Protein AF-A0ABD7U784-F1 (afdb_monomer_lite)

Structure (mmCIF, N/CA/C/O backbone):
data_AF-A0ABD7U784-F1
#
_entry.id   AF-A0ABD7U784-F1
#
loop_
_atom_site.group_PDB
_atom_site.id
_atom_site.type_symbol
_atom_site.label_atom_id
_atom_site.label_alt_id
_atom_site.label_comp_id
_atom_site.label_asym_id
_atom_site.label_entity_id
_atom_site.label_seq_id
_atom_site.pdbx_PDB_ins_code
_atom_site.Cartn_x
_atom_site.Cartn_y
_atom_site.Cartn_z
_atom_site.occupancy
_atom_site.B_iso_or_equiv
_atom_site.auth_seq_id
_atom_site.auth_comp_id
_atom_site.auth_asym_id
_atom_site.auth_atom_id
_atom_site.pdbx_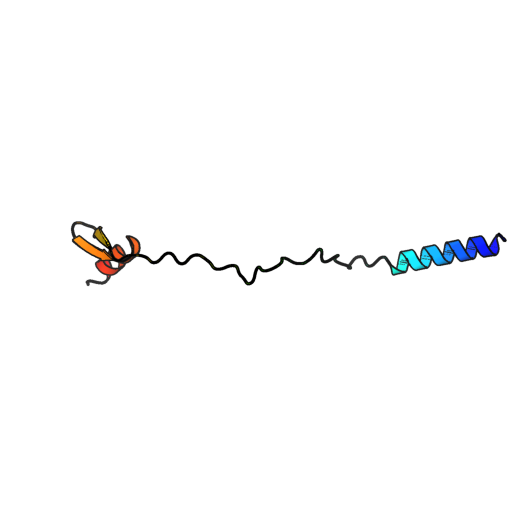PDB_model_num
ATOM 1 N N . MET A 1 1 ? 54.093 1.358 -49.904 1.00 64.69 1 MET A N 1
ATOM 2 C CA . MET A 1 1 ? 53.270 2.564 -49.630 1.00 64.69 1 MET A CA 1
ATOM 3 C C . MET A 1 1 ? 54.206 3.756 -49.488 1.00 64.69 1 MET A C 1
ATOM 5 O O . MET A 1 1 ? 55.185 3.632 -48.772 1.00 64.69 1 MET A O 1
ATOM 9 N N . SER A 1 2 ? 53.966 4.868 -50.192 1.00 83.62 2 SER A N 1
ATOM 10 C CA . SER A 1 2 ? 54.790 6.083 -50.032 1.00 83.62 2 SER A CA 1
ATOM 11 C C . SER A 1 2 ? 54.625 6.657 -48.618 1.00 83.62 2 SER A C 1
ATOM 13 O O . SER A 1 2 ? 53.520 6.597 -48.074 1.00 83.62 2 SER A O 1
ATOM 15 N N . LYS A 1 3 ? 55.689 7.236 -48.041 1.00 81.19 3 LYS A N 1
ATOM 16 C CA . LYS A 1 3 ? 55.675 7.847 -46.694 1.00 81.19 3 LYS A CA 1
ATOM 17 C C . LYS A 1 3 ? 54.545 8.869 -46.535 1.00 81.19 3 LYS A C 1
ATOM 19 O O . LYS A 1 3 ? 53.887 8.901 -45.504 1.00 81.19 3 LYS A O 1
ATOM 24 N N . MET A 1 4 ? 54.242 9.623 -47.594 1.00 86.50 4 MET A N 1
ATOM 25 C CA . MET A 1 4 ? 53.120 10.570 -47.607 1.00 86.50 4 MET A CA 1
ATOM 26 C C . MET A 1 4 ? 51.763 9.877 -47.448 1.00 86.50 4 MET A C 1
ATOM 28 O O . MET A 1 4 ? 50.906 10.364 -46.722 1.00 86.50 4 MET A O 1
ATOM 32 N N . LYS A 1 5 ? 51.571 8.709 -48.075 1.00 82.88 5 LYS A N 1
ATOM 33 C CA . LYS A 1 5 ? 50.324 7.938 -47.952 1.00 82.88 5 LYS A CA 1
ATOM 34 C C . LYS A 1 5 ? 50.165 7.354 -46.547 1.00 82.88 5 LYS A C 1
ATOM 36 O O . LYS A 1 5 ? 49.054 7.306 -46.039 1.00 82.88 5 LYS A O 1
ATOM 41 N N . GLN A 1 6 ? 51.267 6.936 -45.920 1.00 82.50 6 GLN A N 1
ATOM 42 C CA . GLN A 1 6 ? 51.263 6.463 -44.532 1.00 82.50 6 GLN A CA 1
ATOM 43 C C . GLN A 1 6 ? 50.941 7.595 -43.553 1.00 82.50 6 GLN A C 1
ATOM 45 O O . GLN A 1 6 ? 50.124 7.407 -42.659 1.00 82.50 6 GLN A O 1
ATOM 50 N N . MET A 1 7 ? 51.530 8.775 -43.762 1.00 86.75 7 MET A N 1
ATOM 51 C CA . MET A 1 7 ? 51.256 9.960 -42.952 1.00 86.75 7 MET A CA 1
ATOM 52 C C . MET A 1 7 ? 49.792 10.397 -43.081 1.00 86.75 7 MET A C 1
ATOM 54 O O . MET A 1 7 ? 49.124 10.585 -42.073 1.00 86.75 7 MET A O 1
ATOM 58 N N . LEU A 1 8 ? 49.265 10.461 -44.307 1.00 87.12 8 LEU A N 1
ATOM 59 C CA . LEU A 1 8 ? 47.874 10.839 -44.558 1.00 87.12 8 LEU A CA 1
ATOM 60 C C . LEU A 1 8 ? 46.879 9.839 -43.945 1.00 87.12 8 LEU A C 1
ATOM 62 O O . LEU A 1 8 ? 45.873 10.244 -43.369 1.00 87.12 8 LEU A O 1
ATOM 66 N N . LEU A 1 9 ? 47.185 8.539 -44.017 1.00 88.69 9 LEU A N 1
ATOM 67 C CA . LEU A 1 9 ? 46.381 7.491 -43.386 1.00 88.69 9 LEU A CA 1
ATOM 68 C C . LEU A 1 9 ? 46.398 7.603 -41.855 1.00 88.69 9 LEU A C 1
ATOM 70 O O . LEU A 1 9 ? 45.350 7.480 -41.224 1.00 88.69 9 LEU A O 1
ATOM 74 N N . ALA A 1 10 ? 47.566 7.872 -41.263 1.00 86.31 10 ALA A N 1
ATOM 75 C CA . ALA A 1 10 ? 47.693 8.080 -39.824 1.00 86.31 10 ALA A CA 1
ATOM 76 C C . ALA A 1 10 ? 46.889 9.305 -39.361 1.00 86.31 10 ALA A C 1
ATOM 78 O O . ALA A 1 10 ? 46.149 9.217 -38.383 1.00 86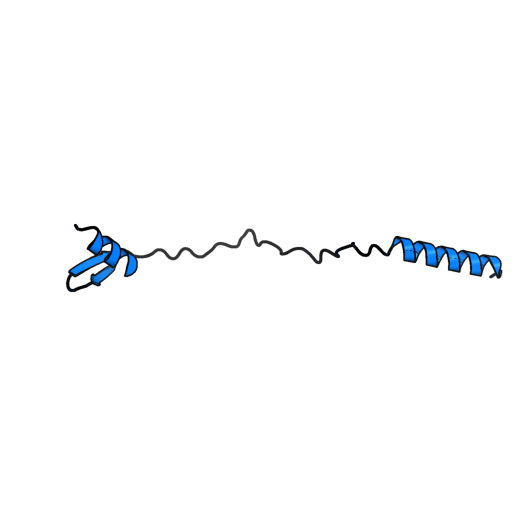.31 10 ALA A O 1
ATOM 79 N N . THR A 1 11 ? 46.957 10.419 -40.096 1.00 83.31 11 THR A N 1
ATOM 80 C CA . THR A 1 11 ? 46.173 11.628 -39.799 1.00 83.31 11 THR A CA 1
ATOM 81 C C . THR A 1 11 ? 44.669 11.377 -39.920 1.00 83.31 11 THR A C 1
ATOM 83 O O . THR A 1 11 ? 43.915 11.760 -39.028 1.00 83.31 11 THR A O 1
ATOM 86 N N . ALA A 1 12 ? 44.222 10.681 -40.968 1.00 83.88 12 ALA A N 1
ATOM 87 C CA . ALA A 1 12 ? 42.810 10.344 -41.144 1.00 83.88 12 ALA A CA 1
ATOM 88 C C . ALA A 1 12 ? 42.272 9.463 -39.999 1.00 83.88 12 ALA A C 1
ATOM 90 O O . ALA A 1 12 ? 41.180 9.717 -39.489 1.00 83.88 12 ALA A O 1
ATOM 91 N N . ALA A 1 13 ? 43.054 8.475 -39.548 1.00 82.12 13 ALA A N 1
ATOM 92 C CA . ALA A 1 13 ? 42.687 7.621 -38.417 1.00 82.12 13 ALA A CA 1
ATOM 93 C C . ALA A 1 13 ? 42.568 8.412 -37.100 1.00 82.12 13 ALA A C 1
ATOM 95 O O . ALA A 1 13 ? 41.628 8.196 -36.335 1.00 82.12 13 ALA A O 1
ATOM 96 N N . MET A 1 14 ? 43.474 9.367 -36.857 1.00 81.75 14 MET A N 1
ATOM 97 C CA . MET A 1 14 ? 43.421 10.247 -35.682 1.00 81.75 14 MET A CA 1
ATOM 98 C C . MET A 1 14 ? 42.179 11.151 -35.694 1.00 81.75 14 MET A C 1
ATOM 100 O O . MET A 1 14 ? 41.509 11.285 -34.671 1.00 81.75 14 MET A O 1
ATOM 104 N N . CYS A 1 15 ? 41.830 11.729 -36.848 1.00 79.94 15 CYS A N 1
ATOM 105 C CA . CYS A 1 15 ? 40.627 12.553 -36.991 1.00 79.94 15 CYS A CA 1
ATOM 106 C C . CYS A 1 15 ? 39.336 11.746 -36.778 1.00 79.94 15 CYS A C 1
ATOM 108 O O . CYS A 1 15 ? 38.427 12.225 -36.102 1.00 79.94 15 CYS A O 1
ATOM 110 N N . ALA A 1 16 ? 39.260 10.518 -37.299 1.00 76.62 16 ALA A N 1
ATOM 111 C CA . ALA A 1 16 ? 38.106 9.642 -37.095 1.00 76.62 16 ALA A CA 1
ATOM 112 C C . ALA A 1 16 ? 37.946 9.232 -35.619 1.00 76.62 16 ALA A C 1
ATOM 114 O O . ALA A 1 16 ? 36.839 9.265 -35.080 1.00 76.62 16 ALA A O 1
ATOM 115 N N . ALA A 1 17 ? 39.053 8.916 -34.936 1.00 73.88 17 ALA A N 1
ATOM 116 C CA . ALA A 1 17 ? 39.039 8.615 -33.506 1.00 73.88 17 ALA A CA 1
ATOM 117 C C . ALA A 1 17 ? 38.548 9.817 -32.677 1.00 73.88 17 ALA A C 1
ATOM 119 O O . ALA A 1 17 ? 37.701 9.647 -31.800 1.00 73.88 17 ALA A O 1
ATOM 120 N N . ALA A 1 18 ? 39.000 11.033 -33.004 1.00 72.94 18 ALA A N 1
ATOM 121 C CA . ALA A 1 18 ? 38.551 12.261 -32.345 1.00 72.94 18 ALA A CA 1
ATOM 122 C C . ALA A 1 18 ? 37.054 12.555 -32.565 1.00 72.94 18 ALA A C 1
ATOM 124 O O . ALA A 1 18 ? 36.385 13.012 -31.644 1.00 72.94 18 ALA A O 1
ATOM 125 N N . GLN A 1 19 ? 36.507 12.258 -33.749 1.00 68.25 19 GLN A N 1
ATOM 126 C CA . GLN A 1 19 ? 35.074 12.424 -34.037 1.00 68.25 19 GLN A CA 1
ATOM 127 C C . GLN A 1 19 ? 34.195 11.386 -33.327 1.00 68.25 19 GLN A C 1
ATOM 129 O O . GLN A 1 19 ? 33.055 11.680 -32.976 1.00 68.25 19 GLN A O 1
ATOM 134 N N . SER A 1 20 ? 34.721 10.181 -33.098 1.00 65.06 20 SER A N 1
ATOM 135 C CA . SER A 1 20 ? 34.011 9.116 -32.376 1.00 65.06 20 SER A CA 1
ATOM 136 C C . SER A 1 20 ? 33.971 9.323 -30.855 1.00 65.06 20 SER A C 1
ATOM 138 O O . SER A 1 20 ? 33.166 8.697 -30.166 1.00 65.06 20 SER A O 1
ATOM 140 N N . TYR A 1 21 ? 34.821 10.207 -30.322 1.00 68.38 21 TYR A N 1
ATOM 141 C CA . TYR A 1 21 ? 34.912 10.479 -28.894 1.00 68.38 21 TYR A CA 1
ATOM 142 C C . TYR A 1 21 ? 33.908 11.555 -28.479 1.00 68.38 21 TYR A C 1
ATOM 144 O O . TYR A 1 21 ? 34.217 12.742 -28.398 1.00 68.38 21 TYR A O 1
ATOM 152 N N . ASN A 1 22 ? 32.683 11.127 -28.194 1.00 69.31 22 ASN A N 1
ATOM 153 C CA . ASN A 1 22 ? 31.718 11.955 -27.490 1.00 69.31 22 ASN A CA 1
ATOM 154 C C . ASN A 1 22 ? 31.782 11.612 -25.987 1.00 69.31 22 ASN A C 1
ATOM 156 O O . ASN A 1 22 ? 31.232 10.591 -25.579 1.00 69.31 22 ASN A O 1
ATOM 160 N N . PRO A 1 23 ? 32.411 12.437 -25.128 1.00 65.69 23 PRO A N 1
ATOM 161 C CA . PRO A 1 23 ? 32.486 12.164 -23.688 1.00 65.69 23 PRO A CA 1
ATOM 162 C C . PRO A 1 23 ? 31.107 12.175 -23.003 1.00 65.69 23 PRO A C 1
ATOM 164 O O . PRO A 1 23 ? 30.979 11.724 -21.868 1.00 65.69 23 PRO A O 1
ATOM 167 N N . TYR A 1 24 ? 30.076 12.660 -23.702 1.00 68.81 24 TYR A N 1
ATOM 168 C CA . TYR A 1 24 ? 28.684 12.688 -23.267 1.00 68.81 24 TYR A CA 1
ATOM 169 C C . TYR A 1 24 ? 27.798 11.684 -24.013 1.00 68.81 24 TYR A C 1
ATOM 171 O O . TYR A 1 24 ? 26.583 11.694 -23.805 1.00 68.81 24 TYR A O 1
ATOM 179 N N . SER A 1 25 ? 28.345 10.808 -24.872 1.00 65.38 25 SER A N 1
ATOM 180 C CA . SER A 1 25 ? 27.554 9.704 -25.422 1.00 65.38 25 SER A CA 1
ATOM 181 C C . SER A 1 25 ? 27.320 8.692 -24.313 1.00 65.38 25 SER A C 1
ATOM 183 O O . SER A 1 25 ? 28.090 7.753 -24.101 1.00 65.38 25 SER A O 1
ATOM 185 N N . ILE A 1 26 ? 26.245 8.911 -23.567 1.00 64.25 26 ILE A N 1
ATOM 186 C CA . ILE A 1 26 ? 25.705 7.922 -22.657 1.00 64.25 26 ILE A CA 1
ATOM 187 C C . ILE A 1 26 ? 25.232 6.793 -23.563 1.00 64.25 26 ILE A C 1
ATOM 189 O O . ILE A 1 26 ? 24.200 6.908 -24.218 1.00 64.25 26 ILE A O 1
ATOM 193 N N . ASN A 1 27 ? 26.009 5.713 -23.631 1.00 63.09 27 ASN A N 1
ATOM 194 C CA . ASN A 1 27 ? 25.539 4.452 -24.178 1.00 63.09 27 ASN A CA 1
ATOM 195 C C . ASN A 1 27 ? 24.311 4.069 -23.350 1.00 63.09 27 ASN A C 1
ATOM 197 O O . ASN A 1 27 ? 24.451 3.535 -22.248 1.00 63.09 27 ASN A O 1
ATOM 201 N N . HIS A 1 28 ? 23.112 4.416 -23.819 1.00 57.94 28 HIS A N 1
ATOM 202 C CA . HIS A 1 28 ? 21.868 3.916 -23.262 1.00 57.94 28 HIS A CA 1
ATOM 203 C C . HIS A 1 28 ? 21.851 2.424 -23.574 1.00 57.94 28 HIS A C 1
AT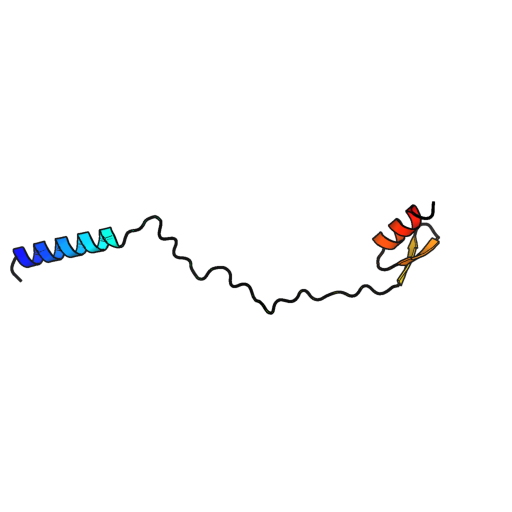OM 205 O O . HIS A 1 28 ? 21.295 1.989 -24.577 1.00 57.94 28 HIS A O 1
ATOM 211 N N . LYS A 1 29 ? 22.540 1.638 -22.738 1.00 63.84 29 LYS A N 1
ATOM 212 C CA . LYS A 1 29 ? 22.253 0.217 -22.607 1.00 63.84 29 LYS A CA 1
ATOM 213 C C . LYS A 1 29 ? 20.770 0.174 -22.302 1.00 63.84 29 LYS A C 1
ATOM 215 O O . LYS A 1 29 ? 20.381 0.737 -21.283 1.00 63.84 29 LYS A O 1
ATOM 220 N N . GLU A 1 30 ? 20.013 -0.315 -23.280 1.00 66.62 30 GLU A N 1
ATOM 221 C CA . GLU A 1 30 ? 18.579 -0.594 -23.269 1.00 66.62 30 GLU A CA 1
ATOM 222 C C . GLU A 1 30 ? 17.927 -0.144 -21.959 1.00 66.62 30 GLU A C 1
ATOM 224 O O . GLU A 1 30 ? 18.068 -0.799 -20.925 1.00 66.62 30 GLU A O 1
ATOM 229 N N . GLY A 1 31 ? 17.321 1.051 -21.980 1.00 64.88 31 GLY A N 1
ATOM 230 C CA . GLY A 1 31 ? 16.698 1.634 -20.794 1.00 64.88 31 GLY A CA 1
ATOM 231 C C . GLY A 1 31 ? 15.762 0.632 -20.120 1.00 64.88 31 GLY A C 1
ATOM 232 O O . GLY A 1 31 ? 15.243 -0.262 -20.782 1.00 64.88 31 GLY A O 1
ATOM 233 N N . MET A 1 32 ? 15.564 0.774 -18.804 1.00 70.44 32 MET A N 1
ATOM 234 C CA . MET A 1 32 ? 14.710 -0.115 -18.007 1.00 70.44 32 MET A CA 1
ATOM 235 C C . MET A 1 32 ? 13.430 -0.471 -18.777 1.00 70.44 32 MET A C 1
ATOM 237 O O . MET A 1 32 ? 12.565 0.383 -18.976 1.00 70.44 32 MET A O 1
ATOM 241 N N . SER A 1 33 ? 13.326 -1.720 -19.239 1.00 73.81 33 SER A N 1
ATOM 242 C CA . SER A 1 33 ? 12.162 -2.173 -19.994 1.00 73.81 33 SER A CA 1
ATOM 243 C C . SER A 1 33 ? 10.995 -2.305 -19.027 1.00 73.81 33 SER A C 1
ATOM 245 O O . SER A 1 33 ? 10.933 -3.238 -18.225 1.00 73.81 33 SER A O 1
ATOM 247 N N . PHE A 1 34 ? 10.066 -1.352 -19.081 1.00 80.38 34 PHE A N 1
ATOM 248 C CA . PHE A 1 34 ? 8.795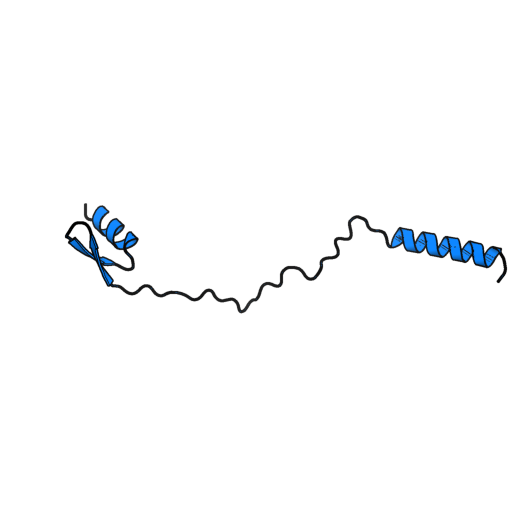 -1.475 -18.385 1.00 80.38 34 PHE A CA 1
ATOM 249 C C . PHE A 1 34 ? 8.037 -2.669 -18.969 1.00 80.38 34 PHE A C 1
ATOM 251 O O . PHE A 1 34 ? 7.790 -2.709 -20.170 1.00 80.38 34 PHE A O 1
ATOM 258 N N . ASN A 1 35 ? 7.686 -3.647 -18.134 1.00 87.06 35 ASN A N 1
ATOM 259 C CA . ASN A 1 35 ? 6.836 -4.753 -18.556 1.00 87.06 35 ASN A CA 1
ATOM 260 C C . ASN A 1 35 ? 5.370 -4.2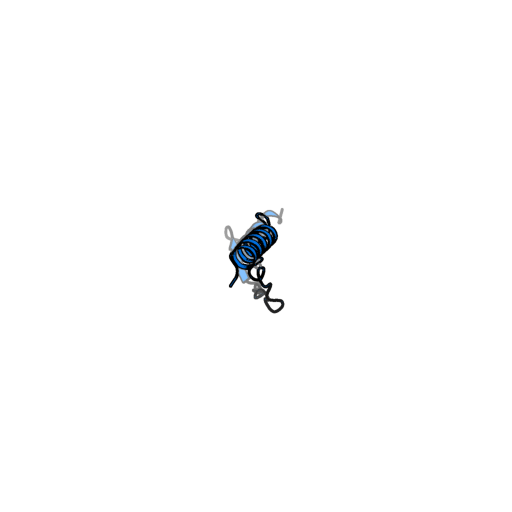72 -18.566 1.00 87.06 35 ASN A C 1
ATOM 262 O O . ASN A 1 35 ? 4.802 -4.119 -17.478 1.00 87.06 35 ASN A O 1
ATOM 266 N N . PRO A 1 36 ? 4.742 -4.049 -19.740 1.00 84.44 36 PRO A N 1
ATOM 267 C CA . PRO A 1 36 ? 3.356 -3.585 -19.812 1.00 84.44 36 PRO A CA 1
ATOM 268 C C . PRO A 1 36 ? 2.363 -4.608 -19.245 1.00 84.44 36 PRO A C 1
ATOM 270 O O . PRO A 1 36 ? 1.268 -4.236 -18.822 1.00 84.44 36 PRO A O 1
ATOM 273 N N . ASP A 1 37 ? 2.760 -5.879 -19.171 1.00 89.06 37 ASP A N 1
ATOM 274 C CA . ASP A 1 37 ? 1.940 -6.962 -18.635 1.00 89.06 37 ASP A CA 1
ATOM 275 C C . ASP A 1 37 ? 2.062 -7.105 -17.112 1.00 89.06 37 ASP A C 1
ATOM 277 O O . ASP A 1 37 ? 1.355 -7.915 -16.502 1.00 89.06 37 ASP A O 1
ATOM 281 N N . TYR A 1 38 ? 2.933 -6.324 -16.460 1.00 88.62 38 TYR A N 1
ATOM 282 C CA . TYR A 1 38 ? 3.051 -6.359 -15.009 1.00 88.62 38 TYR A CA 1
ATOM 283 C C . TYR A 1 38 ? 1.772 -5.830 -14.350 1.00 88.62 38 TYR A C 1
ATOM 285 O O . TYR A 1 38 ? 1.486 -4.632 -14.334 1.00 88.62 38 TYR A O 1
ATOM 293 N N . LYS A 1 39 ? 1.013 -6.743 -13.740 1.00 87.19 39 LYS A N 1
ATOM 294 C CA . LYS A 1 39 ? -0.156 -6.427 -12.916 1.00 87.19 39 LYS A CA 1
ATOM 295 C C . LYS A 1 39 ? 0.124 -6.821 -11.473 1.00 87.19 39 LYS A C 1
ATOM 297 O O . LYS A 1 39 ? 0.375 -7.989 -11.172 1.00 87.19 39 LYS A O 1
ATOM 302 N N . VAL A 1 40 ? 0.051 -5.851 -10.561 1.00 87.94 40 VAL A N 1
ATOM 303 C CA . VAL A 1 40 ? 0.100 -6.123 -9.119 1.00 87.94 40 VAL A CA 1
ATOM 304 C C . VAL A 1 40 ? -1.096 -7.002 -8.763 1.00 87.94 40 VAL A C 1
ATOM 306 O O . VAL A 1 40 ? -2.239 -6.644 -9.048 1.00 87.94 40 VAL A O 1
ATOM 309 N N . LYS A 1 41 ? -0.845 -8.155 -8.134 1.00 87.12 41 LYS A N 1
ATOM 310 C CA . LYS A 1 41 ? -1.916 -9.042 -7.667 1.00 87.12 41 LYS A CA 1
ATOM 311 C C . LYS A 1 41 ? -2.773 -8.289 -6.648 1.00 87.12 41 LYS A C 1
ATOM 313 O O . LYS A 1 41 ? -2.290 -7.931 -5.572 1.00 87.12 41 LYS A O 1
ATOM 318 N N . SER A 1 42 ? -4.038 -8.047 -6.979 1.00 81.31 42 SER A N 1
ATOM 319 C CA . SER A 1 42 ? -4.989 -7.475 -6.034 1.00 81.31 42 SER A CA 1
ATOM 320 C C . SER A 1 42 ? -5.288 -8.511 -4.953 1.00 81.31 42 SER A C 1
ATOM 322 O O . SER A 1 42 ? -5.824 -9.584 -5.212 1.00 81.31 42 SER A O 1
ATOM 324 N N . THR A 1 43 ? -4.921 -8.202 -3.712 1.00 84.44 43 THR A N 1
ATOM 325 C CA . THR A 1 43 ? -5.395 -8.971 -2.560 1.00 84.44 43 THR A CA 1
ATOM 326 C C . THR A 1 43 ? -6.749 -8.405 -2.154 1.00 84.44 43 THR A C 1
ATOM 328 O O . THR A 1 43 ? -6.844 -7.343 -1.533 1.00 84.44 43 THR A O 1
ATOM 331 N N . THR A 1 44 ? -7.828 -9.080 -2.548 1.00 84.06 44 THR A N 1
ATOM 332 C CA . THR A 1 44 ? -9.166 -8.762 -2.045 1.00 84.06 44 THR A CA 1
ATOM 333 C C . THR A 1 44 ? -9.205 -9.072 -0.558 1.00 84.06 44 THR A C 1
ATOM 335 O O . THR A 1 44 ? -9.017 -10.214 -0.140 1.00 84.06 44 THR A O 1
ATOM 338 N N . LYS A 1 45 ? -9.409 -8.041 0.262 1.00 88.25 45 LYS A N 1
ATOM 339 C CA . LYS A 1 45 ? -9.575 -8.221 1.702 1.00 88.25 45 LYS A CA 1
ATOM 340 C C . LYS A 1 45 ? -11.001 -8.670 1.965 1.00 88.25 45 LYS A C 1
ATOM 342 O O . LYS A 1 45 ? -11.943 -7.960 1.633 1.00 88.25 45 LYS A O 1
ATOM 347 N N . GLU A 1 46 ? -11.145 -9.837 2.568 1.00 91.19 46 GLU A N 1
ATOM 348 C CA . GLU A 1 46 ? -12.439 -10.350 3.003 1.00 91.19 46 GLU A CA 1
ATOM 349 C C . GLU A 1 46 ? -12.918 -9.613 4.255 1.00 91.19 46 GLU A C 1
ATOM 351 O O . GLU A 1 46 ? -12.117 -9.176 5.090 1.00 91.19 46 GLU A O 1
ATOM 356 N N . LEU A 1 47 ? -14.237 -9.491 4.395 1.00 95.12 47 LEU A N 1
ATOM 357 C CA . LEU A 1 47 ? -14.846 -8.978 5.612 1.00 95.12 47 LEU A CA 1
ATOM 358 C C . LEU A 1 47 ? -14.740 -10.053 6.699 1.00 95.12 47 LEU A C 1
ATOM 360 O O . LEU A 1 47 ? -15.313 -11.132 6.571 1.00 95.12 47 LEU A O 1
ATOM 364 N N . ARG A 1 48 ? -13.999 -9.761 7.765 1.00 95.00 48 ARG A N 1
ATOM 365 C CA . ARG A 1 48 ? -13.763 -10.688 8.876 1.00 95.00 48 ARG A CA 1
ATOM 366 C C . ARG A 1 48 ? -14.111 -10.031 10.193 1.00 95.00 48 ARG A C 1
ATOM 368 O O . ARG A 1 48 ? -14.136 -8.804 10.314 1.00 95.00 48 ARG A O 1
ATOM 375 N N . GLU A 1 49 ? -14.363 -10.865 11.185 1.00 96.56 49 GLU A N 1
ATOM 376 C CA . GLU A 1 49 ? -14.620 -10.394 12.528 1.00 96.56 49 GLU A CA 1
ATOM 377 C C . GLU A 1 49 ? -13.313 -10.138 13.281 1.00 96.56 49 GLU A C 1
ATOM 379 O O . GLU A 1 49 ? -12.395 -10.961 13.273 1.00 96.56 49 GLU A O 1
ATOM 384 N N . PHE A 1 50 ? -13.231 -8.986 13.939 1.00 95.62 50 PHE A N 1
ATOM 385 C CA . PHE A 1 50 ? -12.107 -8.602 14.778 1.00 95.62 50 PHE A CA 1
ATOM 386 C C . PHE A 1 50 ? -12.594 -8.214 16.169 1.00 95.62 50 PHE A C 1
ATOM 388 O O . PHE A 1 50 ? -13.471 -7.364 16.314 1.00 95.62 50 PHE A O 1
ATOM 395 N N . THR A 1 51 ? -11.954 -8.767 17.195 1.00 96.69 51 THR A N 1
ATOM 396 C CA . THR A 1 51 ? -12.172 -8.359 18.586 1.00 96.69 51 THR A CA 1
ATOM 397 C C . THR A 1 51 ? -11.176 -7.263 18.954 1.00 96.69 51 THR A C 1
ATOM 399 O O . THR A 1 51 ? -9.976 -7.517 19.074 1.00 96.69 51 THR A O 1
ATOM 402 N N . ILE A 1 52 ? -11.657 -6.030 19.128 1.00 94.75 52 ILE A N 1
ATOM 403 C CA . ILE A 1 52 ? -10.850 -4.867 19.527 1.00 94.75 52 ILE A CA 1
ATOM 404 C C . ILE A 1 52 ? -11.416 -4.315 20.835 1.00 94.75 52 ILE A C 1
ATOM 406 O O . ILE A 1 52 ? -12.581 -3.931 20.886 1.00 94.75 52 ILE A O 1
ATOM 410 N N . LYS A 1 53 ? -10.597 -4.271 21.898 1.00 91.88 53 LYS A N 1
ATOM 411 C CA . LYS A 1 53 ? -11.000 -3.786 23.237 1.00 91.88 53 LYS A CA 1
ATOM 412 C C . LYS A 1 53 ? -12.301 -4.438 23.751 1.00 91.88 53 LYS A C 1
ATOM 414 O O . LYS A 1 53 ? -13.189 -3.757 24.246 1.00 91.88 53 LYS A O 1
ATOM 419 N N . GLY A 1 54 ? -12.445 -5.751 23.556 1.00 93.69 54 GLY A N 1
ATOM 420 C CA . GLY A 1 54 ? -13.639 -6.506 23.962 1.00 93.69 54 GLY A CA 1
ATOM 421 C C . GLY A 1 54 ? -14.866 -6.340 23.055 1.00 93.69 54 GLY A C 1
ATOM 422 O O . GLY A 1 54 ? -15.864 -7.016 23.268 1.00 93.69 54 GLY A O 1
ATOM 423 N N . THR A 1 55 ? -14.802 -5.503 22.014 1.00 94.19 55 THR A N 1
ATOM 424 C CA . THR A 1 55 ? -15.900 -5.316 21.051 1.00 94.19 55 THR A CA 1
ATOM 425 C C . THR A 1 55 ? -15.625 -6.084 19.759 1.00 94.19 55 THR A C 1
ATOM 427 O O . THR A 1 55 ? -14.545 -5.952 19.178 1.00 94.19 55 THR A O 1
ATOM 430 N N . ARG A 1 56 ? -16.608 -6.859 19.284 1.00 95.88 56 ARG A N 1
ATOM 431 C CA . ARG A 1 56 ? -16.564 -7.567 17.991 1.00 95.88 56 ARG A CA 1
ATOM 432 C C . ARG A 1 56 ? -16.967 -6.612 16.864 1.00 95.88 56 ARG A C 1
ATOM 434 O O . ARG A 1 56 ? -18.025 -5.987 16.923 1.00 95.88 56 ARG A O 1
ATOM 441 N N . ILE A 1 57 ? -16.111 -6.462 15.853 1.00 95.50 57 ILE A N 1
ATOM 442 C CA . ILE A 1 57 ? -16.302 -5.539 14.725 1.00 95.50 57 ILE A CA 1
ATOM 443 C C . ILE A 1 57 ? -15.982 -6.259 13.418 1.00 95.50 57 ILE A C 1
ATOM 445 O O . ILE A 1 57 ? -14.877 -6.766 13.239 1.00 95.50 57 ILE A O 1
ATOM 449 N N . MET A 1 58 ? -16.922 -6.227 12.474 1.00 96.12 58 MET A N 1
ATOM 450 C CA . MET A 1 58 ? -16.686 -6.672 11.100 1.00 96.12 58 MET A CA 1
ATOM 451 C C . MET A 1 58 ? -15.883 -5.614 10.337 1.00 96.12 58 MET A C 1
ATOM 453 O O . MET A 1 58 ? -16.318 -4.462 10.219 1.00 96.12 58 MET A O 1
ATOM 457 N N . ALA A 1 59 ? -14.709 -5.986 9.831 1.00 96.12 59 ALA A N 1
ATOM 458 C CA . ALA A 1 59 ? -13.810 -5.088 9.110 1.00 96.12 59 ALA A CA 1
ATOM 459 C C . ALA A 1 59 ? -12.949 -5.841 8.086 1.00 96.12 59 ALA A C 1
ATOM 461 O O . ALA A 1 59 ? -12.891 -7.067 8.082 1.00 96.12 59 ALA A O 1
ATOM 462 N N . TYR A 1 60 ? -12.250 -5.103 7.225 1.00 95.56 60 TYR A N 1
ATOM 463 C CA . TYR A 1 60 ? -11.330 -5.692 6.239 1.00 95.56 60 TYR A CA 1
ATOM 464 C C . TYR A 1 60 ? -9.906 -5.883 6.777 1.00 95.56 60 TYR A C 1
ATOM 466 O O . TYR A 1 60 ? -9.048 -6.491 6.140 1.00 95.56 60 TYR A O 1
ATOM 474 N N . SER A 1 61 ? -9.600 -5.284 7.928 1.00 94.50 61 SER A N 1
ATOM 475 C CA . SER A 1 61 ? -8.304 -5.399 8.596 1.00 94.50 61 SER A CA 1
ATOM 476 C C . SER A 1 61 ? -8.402 -4.931 10.043 1.00 94.50 61 SER A C 1
ATOM 478 O O . SER A 1 61 ? -9.303 -4.172 10.401 1.00 94.50 61 SER A O 1
ATOM 480 N N . LYS A 1 62 ? -7.400 -5.275 10.856 1.00 93.94 62 LYS A N 1
ATOM 481 C CA . LYS A 1 62 ? -7.278 -4.782 12.236 1.00 93.94 62 LYS A CA 1
ATOM 482 C C . LYS A 1 62 ? -7.238 -3.246 12.316 1.00 93.94 62 LYS A C 1
ATOM 484 O O . LYS A 1 62 ? -7.864 -2.662 13.194 1.00 93.94 62 LYS A O 1
ATOM 489 N N . LYS A 1 63 ? -6.547 -2.585 11.374 1.00 95.38 63 LYS A N 1
ATOM 490 C CA . LYS A 1 63 ? -6.483 -1.112 11.284 1.00 95.38 63 LYS A CA 1
ATOM 491 C C . LYS A 1 63 ? -7.865 -0.508 11.026 1.00 95.38 63 LYS A C 1
ATOM 493 O O . LYS A 1 63 ? -8.237 0.464 11.675 1.00 95.38 63 LYS A O 1
ATOM 498 N N . ASP A 1 64 ? -8.611 -1.096 10.092 1.00 95.25 64 ASP A N 1
ATOM 499 C CA . ASP A 1 64 ? -9.984 -0.687 9.777 1.00 95.25 64 ASP A CA 1
ATOM 500 C C . ASP A 1 64 ? -10.909 -0.888 10.990 1.00 95.25 64 ASP A C 1
ATOM 502 O O . ASP A 1 64 ? -11.623 0.036 11.369 1.00 95.25 64 ASP A O 1
ATOM 506 N N . ALA A 1 65 ? -10.809 -2.024 11.689 1.00 95.69 65 ALA A N 1
ATOM 507 C CA . ALA A 1 65 ? -11.576 -2.278 12.912 1.00 95.69 65 ALA A CA 1
ATOM 508 C C . ALA A 1 65 ? -11.330 -1.213 13.999 1.00 95.69 65 ALA A C 1
ATOM 510 O O . ALA A 1 65 ? -12.281 -0.696 14.583 1.00 95.69 65 ALA A O 1
ATOM 511 N N . ILE A 1 66 ? -10.068 -0.827 14.232 1.00 95.50 66 ILE A N 1
ATOM 512 C CA . ILE A 1 66 ? -9.711 0.237 15.189 1.00 95.50 66 ILE A CA 1
ATOM 513 C C . ILE A 1 66 ? -10.285 1.589 14.747 1.00 95.50 66 ILE A C 1
ATOM 515 O O . ILE A 1 66 ? -10.841 2.320 15.564 1.00 95.50 66 ILE A O 1
ATOM 519 N N . LYS A 1 67 ? -10.179 1.920 13.454 1.00 95.88 67 LYS A N 1
ATOM 520 C CA . LYS A 1 67 ? -10.722 3.168 12.904 1.00 95.88 67 LYS A CA 1
ATOM 521 C C . LYS A 1 67 ? -12.240 3.243 13.098 1.00 95.88 67 LYS A C 1
ATOM 523 O O . LYS A 1 67 ? -12.731 4.247 13.604 1.00 95.88 67 LYS A O 1
ATOM 528 N N . ARG A 1 68 ? -12.968 2.170 12.768 1.00 94.50 68 ARG A N 1
ATOM 529 C CA . ARG A 1 68 ? -14.423 2.064 12.983 1.00 94.50 68 ARG A CA 1
ATOM 530 C C . ARG A 1 68 ? -14.802 2.189 14.456 1.00 94.50 68 ARG A C 1
ATOM 532 O O . ARG A 1 68 ? -15.784 2.854 14.759 1.00 94.50 68 ARG A O 1
ATOM 539 N N . LEU A 1 69 ? -14.024 1.591 15.362 1.00 93.88 69 LEU A N 1
ATOM 540 C CA . LEU A 1 69 ? -14.257 1.719 16.802 1.00 93.88 69 LEU A CA 1
ATOM 541 C C . LEU A 1 69 ? -14.095 3.169 17.277 1.00 93.88 69 LEU A C 1
ATOM 543 O O . LEU A 1 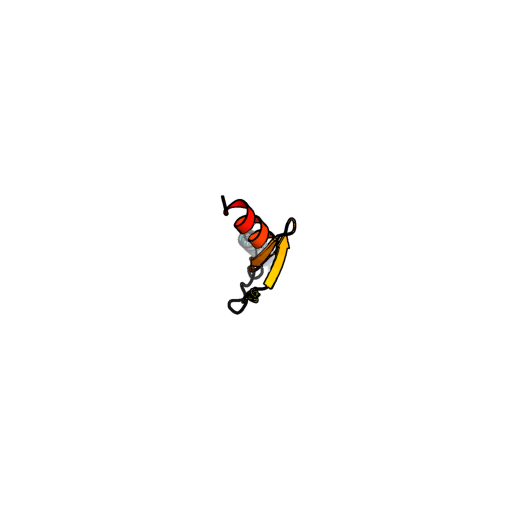69 ? -14.928 3.663 18.025 1.00 93.88 69 LEU A O 1
ATOM 547 N N . ASN A 1 70 ? -13.050 3.862 16.824 1.00 92.75 70 ASN A N 1
ATOM 548 C CA . ASN A 1 70 ? -12.778 5.241 17.238 1.00 92.75 70 ASN A CA 1
ATOM 549 C C . ASN A 1 70 ? -13.775 6.255 16.652 1.00 92.75 70 ASN A C 1
ATOM 551 O O . ASN A 1 70 ? -13.974 7.314 17.241 1.00 92.75 70 ASN A O 1
ATOM 555 N N . HIS A 1 71 ? -14.370 5.950 15.495 1.00 90.06 71 HIS A N 1
ATOM 556 C CA . HIS A 1 71 ? -15.367 6.795 14.830 1.00 90.06 71 HIS A CA 1
ATOM 557 C C . HIS A 1 71 ? -16.807 6.542 15.294 1.00 90.06 71 HIS A C 1
ATOM 559 O O . HIS A 1 71 ? -17.693 7.283 14.891 1.00 90.06 71 HIS A O 1
ATOM 565 N N . LYS A 1 72 ? -17.057 5.533 16.138 1.00 80.44 72 LYS A N 1
ATOM 566 C CA . LYS A 1 72 ? -18.370 5.262 16.756 1.00 80.44 72 LYS A CA 1
ATOM 567 C C . LYS A 1 72 ? -18.730 6.246 17.893 1.00 80.44 72 LYS A C 1
ATOM 569 O O . LYS A 1 72 ? -19.503 5.885 18.774 1.00 80.44 72 LYS A O 1
ATOM 574 N N . LYS A 1 73 ? -18.125 7.437 17.903 1.00 61.03 73 LYS A N 1
ATOM 575 C CA . LYS A 1 73 ? -18.434 8.501 18.867 1.00 61.03 73 LYS A CA 1
ATOM 576 C C . LYS A 1 73 ? -19.777 9.144 18.561 1.00 61.03 73 LYS A C 1
ATOM 578 O O . LYS A 1 73 ? -20.076 9.289 17.357 1.00 61.03 73 LYS A O 1
#

Secondary structure (DSSP, 8-state):
--HHHHHHHHHHHHHHHHHH--TT-----S-----TT------PPPPEEEEETTEEEEESSHHHHHHHHHH--

Foldseek 3Di:
DDPVVVVVVVVVVVVVVVVPDDVPPPPPPPPDDDDPPDDDDDDDQDFDWDQDPNDTDTDSDPVRRVVVVVVPD

Organism: Bacteroides thetaiotaomicron (NCBI:txid818)

Sequence (73 aa):
MSKMKQMLLATAAMCAAAQSYNPYSINHKEGMSFNPDYKVKSTTKELREFTIKGTRIMAYSKKDAIKRLNHKK

Radius of gyration: 35.0 Å; chains: 1; bounding box: 74×23×74 Å

pLDDT: mean 83.47, std 11.26, range [57.94, 96.69]